Protein AF-F2KJK8-F1 (afdb_monomer_lite)

pLDDT: mean 84.84, std 14.65, range [39.72, 98.06]

Structure (mmCIF, N/CA/C/O backbone):
data_AF-F2KJK8-F1
#
_entry.id   AF-F2KJK8-F1
#
loop_
_atom_site.group_PDB
_atom_site.id
_atom_site.type_symbol
_atom_site.label_atom_id
_atom_site.label_alt_id
_atom_site.label_comp_id
_atom_site.label_asym_id
_atom_site.label_entity_id
_atom_site.label_seq_id
_atom_site.pdbx_PDB_ins_code
_atom_site.Cartn_x
_atom_site.Cartn_y
_atom_site.Cartn_z
_atom_site.occupancy
_atom_site.B_iso_or_equiv
_atom_site.auth_seq_id
_atom_site.auth_comp_id
_atom_site.auth_asym_id
_atom_site.auth_atom_id
_atom_site.pdbx_PDB_model_num
ATOM 1 N N . MET A 1 1 ? 43.638 -4.066 -67.181 1.00 39.72 1 MET A N 1
ATOM 2 C CA . MET A 1 1 ? 43.037 -4.592 -65.939 1.00 39.72 1 MET A CA 1
ATOM 3 C C . MET A 1 1 ? 42.535 -3.409 -65.121 1.00 39.72 1 MET A C 1
ATOM 5 O O . MET A 1 1 ? 43.366 -2.766 -64.492 1.00 39.72 1 MET A O 1
ATOM 9 N N . PRO A 1 2 ? 41.249 -3.027 -65.193 1.00 40.47 2 PRO A N 1
ATOM 10 C CA . PRO A 1 2 ? 40.700 -2.017 -64.299 1.00 40.47 2 PRO A CA 1
ATOM 11 C C . PRO A 1 2 ? 40.255 -2.679 -62.989 1.00 40.47 2 PRO A C 1
ATOM 13 O O . PRO A 1 2 ? 39.544 -3.680 -62.996 1.00 40.47 2 PRO A O 1
ATOM 16 N N . THR A 1 3 ? 40.733 -2.137 -61.876 1.00 46.66 3 THR A N 1
ATOM 17 C CA . THR A 1 3 ? 40.443 -2.556 -60.503 1.00 46.66 3 THR A CA 1
ATOM 18 C C . THR A 1 3 ? 38.991 -2.244 -60.142 1.00 46.66 3 THR A C 1
ATOM 20 O O . THR A 1 3 ? 38.526 -1.121 -60.332 1.00 46.66 3 THR A O 1
ATOM 23 N N . GLU A 1 4 ? 38.280 -3.243 -59.616 1.00 43.91 4 GLU A N 1
ATOM 24 C CA . GLU A 1 4 ? 36.909 -3.108 -59.126 1.00 43.91 4 GLU A CA 1
ATOM 25 C C . GLU A 1 4 ? 36.826 -2.047 -58.027 1.00 43.91 4 GLU A C 1
ATOM 27 O O . GLU A 1 4 ? 37.459 -2.129 -56.971 1.00 43.91 4 GLU A O 1
ATOM 32 N N . ASN A 1 5 ? 36.014 -1.033 -58.300 1.00 47.84 5 ASN A N 1
ATOM 33 C CA . ASN A 1 5 ? 35.670 0.021 -57.371 1.00 47.84 5 ASN A CA 1
ATOM 34 C C . ASN A 1 5 ? 34.699 -0.577 -56.338 1.00 47.84 5 ASN A C 1
ATOM 36 O O . ASN A 1 5 ? 33.518 -0.770 -56.632 1.00 47.84 5 ASN A O 1
ATOM 40 N N . LYS A 1 6 ? 35.192 -0.931 -55.144 1.00 48.78 6 LYS A N 1
ATOM 41 C CA . LYS A 1 6 ? 34.338 -1.347 -54.022 1.00 48.78 6 LYS A CA 1
ATOM 42 C C . LYS A 1 6 ? 33.461 -0.162 -53.631 1.00 48.78 6 LYS A C 1
ATOM 44 O O . LYS A 1 6 ? 33.913 0.748 -52.941 1.00 48.78 6 LYS A O 1
ATOM 49 N N . VAL A 1 7 ? 32.210 -0.180 -54.085 1.00 49.44 7 VAL A N 1
ATOM 50 C CA . VAL A 1 7 ? 31.151 0.704 -53.597 1.00 49.44 7 VAL A CA 1
ATOM 51 C C . VAL A 1 7 ? 31.091 0.516 -52.084 1.00 49.44 7 VAL A C 1
ATOM 53 O O . VAL A 1 7 ? 30.676 -0.535 -51.600 1.00 49.44 7 VAL A O 1
ATOM 56 N N . ALA A 1 8 ? 31.577 1.506 -51.334 1.00 51.00 8 ALA A N 1
ATOM 57 C CA . ALA A 1 8 ? 31.420 1.546 -49.892 1.00 51.00 8 ALA A CA 1
ATOM 58 C C . ALA A 1 8 ? 29.914 1.537 -49.608 1.00 51.00 8 ALA A C 1
ATOM 60 O O . ALA A 1 8 ? 29.222 2.516 -49.888 1.00 51.00 8 ALA A O 1
ATOM 61 N N . MET A 1 9 ? 29.398 0.400 -49.136 1.00 46.09 9 MET A N 1
ATOM 62 C CA . MET A 1 9 ? 28.013 0.267 -48.701 1.00 46.09 9 MET A CA 1
ATOM 63 C C . MET A 1 9 ? 27.764 1.322 -47.622 1.00 46.09 9 MET A C 1
ATOM 65 O O . MET A 1 9 ? 28.274 1.221 -46.508 1.00 46.09 9 MET A O 1
ATOM 69 N N . SER A 1 10 ? 27.035 2.376 -47.985 1.00 60.81 10 SER A N 1
ATOM 70 C CA . SER A 1 10 ? 26.599 3.409 -47.053 1.00 60.81 10 SER A CA 1
ATOM 71 C C . SER A 1 10 ? 25.671 2.739 -46.044 1.00 60.81 10 SER A C 1
ATOM 73 O O . SER A 1 10 ? 24.612 2.237 -46.419 1.00 60.81 10 SER A O 1
ATOM 75 N N . GLN A 1 11 ? 26.110 2.654 -44.787 1.00 62.31 11 GLN A N 1
ATOM 76 C CA . GLN A 1 11 ? 25.305 2.069 -43.719 1.00 62.31 11 GLN A CA 1
ATOM 77 C C . GLN A 1 11 ? 23.967 2.820 -43.608 1.00 62.31 11 GLN A C 1
ATOM 79 O O . GLN A 1 11 ? 23.960 4.056 -43.681 1.00 62.31 11 GLN A O 1
ATOM 84 N N . PRO A 1 12 ? 22.835 2.109 -43.449 1.00 70.56 12 PRO A N 1
ATOM 85 C CA . PRO A 1 12 ? 21.538 2.748 -43.283 1.00 70.56 12 PRO A CA 1
ATOM 86 C C . PRO A 1 12 ? 21.553 3.639 -42.036 1.00 70.56 12 PRO A C 1
ATOM 88 O O . PRO A 1 12 ? 22.015 3.241 -40.968 1.00 70.56 12 PRO A O 1
ATOM 91 N N . ALA A 1 13 ? 21.069 4.873 -42.179 1.00 75.31 13 ALA A N 1
ATOM 92 C CA . ALA A 1 13 ? 21.081 5.873 -41.118 1.00 75.31 13 ALA A CA 1
ATOM 93 C C . ALA A 1 13 ? 19.664 6.383 -40.840 1.00 75.31 13 ALA A C 1
ATOM 95 O O . ALA A 1 13 ? 18.938 6.779 -41.756 1.00 75.31 13 ALA A O 1
ATOM 96 N N . VAL A 1 14 ? 19.288 6.418 -39.565 1.00 77.50 14 VAL A N 1
ATOM 97 C CA . VAL A 1 14 ? 18.001 6.936 -39.098 1.00 77.50 14 VAL A CA 1
ATOM 98 C C . VAL A 1 14 ? 18.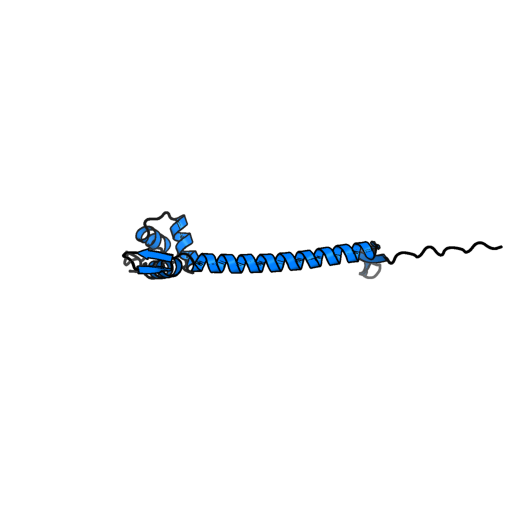150 8.431 -38.825 1.00 77.50 14 VAL A C 1
ATOM 100 O O . VAL A 1 14 ? 19.009 8.862 -38.052 1.00 77.50 14 VAL A O 1
ATOM 103 N N . LYS A 1 15 ? 17.305 9.245 -39.468 1.00 76.31 15 LYS A N 1
ATOM 104 C CA . LYS A 1 15 ? 17.231 10.694 -39.237 1.00 76.31 15 LYS A CA 1
ATOM 105 C C . LYS A 1 15 ? 16.030 11.003 -38.365 1.00 76.31 15 LYS A C 1
ATOM 107 O O . LYS A 1 15 ? 14.899 10.725 -38.755 1.00 76.31 15 LYS A O 1
ATOM 112 N N . ARG A 1 16 ? 16.259 11.655 -37.231 1.00 74.44 16 ARG A N 1
ATOM 113 C CA . ARG A 1 16 ? 15.176 12.197 -36.408 1.00 74.44 16 ARG A CA 1
ATOM 114 C C . ARG A 1 16 ? 15.320 13.710 -36.308 1.00 74.44 16 ARG A C 1
ATOM 116 O O . ARG A 1 16 ? 16.417 14.252 -36.182 1.00 74.44 16 ARG A O 1
ATOM 123 N N . TRP A 1 17 ? 14.196 14.397 -36.470 1.00 77.75 17 TRP A N 1
ATOM 124 C CA . TRP A 1 17 ? 14.139 15.850 -36.585 1.00 77.75 17 TRP A CA 1
ATOM 125 C C . TRP A 1 17 ? 13.846 16.470 -35.225 1.00 77.75 17 TRP A C 1
ATOM 127 O O . TRP A 1 17 ? 12.885 16.092 -34.559 1.00 77.75 17 TRP A O 1
ATOM 137 N N . GLN A 1 18 ? 14.668 17.432 -34.817 1.00 77.44 18 GLN A N 1
ATOM 138 C CA . GLN A 1 18 ? 14.455 18.212 -33.605 1.00 77.44 18 GLN A CA 1
ATOM 139 C C . GLN A 1 18 ? 14.023 19.629 -33.981 1.00 77.44 18 GLN A C 1
ATOM 141 O O . GLN A 1 18 ? 14.728 20.308 -34.731 1.00 77.44 18 GLN A O 1
ATOM 146 N N . LEU A 1 19 ? 12.885 20.086 -33.450 1.00 80.19 19 LEU A N 1
ATOM 147 C CA . LEU A 1 19 ? 12.464 21.482 -33.564 1.00 80.19 19 LEU A CA 1
ATOM 148 C C . LEU A 1 19 ? 13.421 22.353 -32.741 1.00 80.19 19 LEU A C 1
ATOM 150 O O . LEU A 1 19 ? 13.533 22.184 -31.530 1.00 80.19 19 LEU A O 1
ATOM 154 N N . LYS A 1 20 ? 14.128 23.264 -33.406 1.00 77.00 20 LYS A N 1
ATOM 155 C CA . LYS A 1 20 ? 15.124 24.146 -32.783 1.00 77.00 20 LYS A CA 1
ATOM 156 C C . LYS A 1 20 ? 14.571 25.542 -32.485 1.00 77.00 20 LYS A C 1
ATOM 158 O O . LYS A 1 20 ? 15.147 26.266 -31.683 1.00 77.00 20 LYS A O 1
ATOM 163 N N . GLY A 1 21 ? 13.469 25.920 -33.124 1.00 76.00 21 GLY A N 1
ATOM 164 C CA . GLY A 1 21 ? 12.815 27.207 -32.921 1.00 76.00 21 GLY A CA 1
ATOM 165 C C . GLY A 1 21 ? 11.923 27.589 -34.094 1.00 76.00 21 GLY A C 1
ATOM 166 O O . GLY A 1 21 ? 11.828 26.859 -35.083 1.00 76.00 21 GLY A O 1
ATOM 167 N N . LEU A 1 22 ? 11.282 28.745 -33.969 1.00 76.81 22 LEU A N 1
ATOM 168 C CA . LEU A 1 22 ? 10.453 29.357 -34.999 1.00 76.81 22 LEU A CA 1
ATOM 169 C C . LEU A 1 22 ? 11.133 30.650 -35.449 1.00 76.81 22 LEU A C 1
ATOM 171 O O . LEU A 1 22 ? 11.489 31.477 -34.612 1.00 76.81 22 LEU A O 1
ATOM 175 N N . ILE A 1 23 ? 11.337 30.813 -36.754 1.00 73.88 23 ILE A N 1
ATOM 176 C CA . ILE A 1 23 ? 11.793 32.082 -37.324 1.00 73.88 23 ILE A CA 1
ATOM 177 C C . ILE A 1 23 ? 10.543 32.861 -37.747 1.00 73.88 23 ILE A C 1
ATOM 179 O O . ILE A 1 23 ? 9.777 32.336 -38.564 1.00 73.88 23 ILE A O 1
ATOM 183 N N . PRO A 1 24 ? 10.316 34.078 -37.220 1.00 63.41 24 PRO A N 1
ATOM 184 C CA . PRO A 1 24 ? 9.207 34.913 -37.660 1.00 63.41 24 PRO A CA 1
ATOM 185 C C . PRO A 1 24 ? 9.425 35.344 -39.115 1.00 63.41 24 PRO A C 1
ATOM 187 O O . PRO A 1 24 ? 10.485 35.863 -39.468 1.00 63.41 24 PRO A O 1
ATOM 190 N N . GLY A 1 25 ? 8.436 35.091 -39.967 1.00 67.25 25 GLY A N 1
ATOM 191 C CA . GLY A 1 25 ? 8.411 35.538 -41.354 1.00 67.25 25 GLY A CA 1
ATOM 192 C C . GLY A 1 25 ? 7.852 36.952 -41.500 1.00 67.25 25 GLY A C 1
ATOM 193 O O . GLY A 1 25 ? 7.094 37.444 -40.663 1.00 67.25 25 GLY A O 1
ATOM 194 N N . VAL A 1 26 ? 8.216 37.604 -42.603 1.00 56.25 26 VAL A N 1
ATOM 195 C CA . VAL A 1 26 ? 7.476 38.754 -43.135 1.00 56.25 26 VAL A CA 1
ATOM 196 C C . VAL A 1 26 ? 6.085 38.245 -43.536 1.00 56.25 26 VAL A C 1
ATOM 198 O O . VAL A 1 26 ? 6.018 37.262 -44.256 1.00 56.25 26 VAL A O 1
ATOM 201 N N . GLU A 1 27 ? 5.010 38.859 -43.029 1.00 60.47 27 GLU A N 1
ATOM 202 C CA . GLU A 1 27 ? 3.589 38.423 -43.123 1.00 60.47 27 GLU A CA 1
ATOM 203 C C . GLU A 1 27 ? 3.052 37.506 -42.001 1.00 60.47 27 GLU A C 1
ATOM 205 O O . GLU A 1 27 ? 1.938 37.002 -42.091 1.00 60.47 27 GLU A O 1
ATOM 210 N N . GLY A 1 28 ? 3.770 37.335 -40.884 1.00 59.62 28 GLY A N 1
ATOM 211 C CA . GLY A 1 28 ? 3.210 36.679 -39.686 1.00 59.62 28 GLY A CA 1
ATOM 212 C C . GLY A 1 28 ? 3.214 35.145 -39.714 1.00 59.62 28 GLY A C 1
ATOM 213 O O . GLY A 1 28 ? 2.853 34.511 -38.721 1.00 59.62 28 GLY A O 1
ATOM 214 N N . GLU A 1 29 ? 3.695 34.528 -40.794 1.00 50.94 29 GLU A N 1
ATOM 215 C CA . GLU A 1 29 ? 3.970 33.092 -40.837 1.00 50.94 29 GLU A CA 1
ATOM 216 C C . GLU A 1 29 ? 5.275 32.764 -40.100 1.00 50.94 29 GLU A C 1
ATOM 218 O O . GLU A 1 29 ? 6.347 33.272 -40.428 1.00 50.94 29 GLU A O 1
ATOM 223 N N . SER A 1 30 ? 5.213 31.886 -39.098 1.00 64.50 30 SER A N 1
ATOM 224 C CA . SER A 1 30 ? 6.404 31.409 -38.387 1.00 64.50 30 SER A CA 1
ATOM 225 C C . SER A 1 30 ? 6.913 30.115 -39.019 1.00 64.50 30 SER A C 1
ATOM 227 O O . SER A 1 30 ? 6.203 29.110 -39.039 1.00 64.50 30 SER A O 1
ATOM 229 N N . LYS A 1 31 ? 8.159 30.104 -39.508 1.00 74.00 31 LYS A N 1
ATOM 230 C CA . LYS A 1 31 ? 8.777 28.902 -40.092 1.00 74.00 31 LYS A CA 1
ATOM 231 C C . LYS A 1 31 ? 9.487 28.093 -39.015 1.00 74.00 31 LYS A C 1
ATOM 233 O O . LYS A 1 31 ? 10.379 28.597 -38.332 1.00 74.00 31 LYS A O 1
ATOM 238 N N . ALA A 1 32 ? 9.111 26.826 -38.881 1.00 75.06 32 ALA A N 1
ATOM 239 C CA . ALA A 1 32 ? 9.766 25.892 -37.976 1.00 75.06 32 ALA A CA 1
ATOM 240 C C . ALA A 1 32 ? 11.156 25.504 -38.504 1.00 75.06 32 ALA A C 1
ATOM 242 O O . ALA A 1 32 ? 11.304 25.038 -39.634 1.00 75.06 32 ALA A O 1
ATOM 243 N N . VAL A 1 33 ? 12.181 25.686 -37.672 1.00 78.56 33 VAL A N 1
ATOM 244 C CA . VAL A 1 33 ? 13.555 25.271 -37.968 1.00 78.56 33 VAL A CA 1
ATOM 245 C C . VAL A 1 33 ? 13.781 23.895 -37.373 1.00 78.56 33 VAL A C 1
ATOM 247 O O . VAL A 1 33 ? 13.786 23.736 -36.151 1.00 78.56 33 VAL A O 1
ATOM 250 N N . PHE A 1 34 ? 14.025 22.909 -38.230 1.00 78.25 34 PHE A N 1
ATOM 251 C CA . PHE A 1 34 ? 14.348 21.553 -37.807 1.00 78.25 34 PHE A CA 1
ATOM 252 C C . PHE A 1 34 ? 15.827 21.248 -38.026 1.00 78.25 34 PHE A C 1
ATOM 254 O O . PHE A 1 34 ? 16.387 21.536 -39.084 1.00 78.25 34 PHE A O 1
ATOM 261 N N . ARG A 1 35 ? 16.465 20.632 -37.029 1.00 76.44 35 ARG A N 1
ATOM 262 C CA . ARG A 1 35 ? 17.823 20.092 -37.142 1.00 76.44 35 ARG A CA 1
ATOM 263 C C . ARG A 1 35 ? 17.757 18.562 -37.117 1.00 76.44 35 ARG A C 1
ATOM 265 O O . ARG A 1 35 ? 17.181 18.022 -36.171 1.00 76.44 35 ARG A O 1
ATOM 272 N N . PRO A 1 36 ? 18.325 17.857 -38.110 1.00 76.19 36 PRO A N 1
ATOM 273 C CA . PRO A 1 36 ? 18.392 16.407 -38.063 1.00 76.19 36 PRO A CA 1
ATOM 274 C C . PRO A 1 36 ? 19.507 15.972 -37.111 1.00 76.19 36 PRO A C 1
ATOM 276 O O . PRO A 1 36 ? 20.614 16.515 -37.145 1.00 76.19 36 PRO A O 1
ATOM 279 N N . PHE A 1 37 ? 19.223 14.965 -36.296 1.00 79.25 37 PHE A N 1
ATOM 280 C CA . PHE A 1 37 ? 20.248 14.122 -35.704 1.00 79.25 37 PHE A CA 1
ATOM 281 C C . PHE A 1 37 ? 20.268 12.784 -36.438 1.00 79.25 37 PHE A C 1
ATOM 283 O O . PHE A 1 37 ? 19.219 12.265 -36.831 1.00 79.25 37 PHE A O 1
ATOM 290 N N . VAL A 1 38 ? 21.473 12.275 -36.676 1.00 79.81 38 VAL A N 1
ATOM 291 C CA . VAL A 1 38 ? 21.708 11.061 -37.455 1.00 79.81 38 VAL A CA 1
ATOM 292 C C . VAL A 1 38 ? 22.267 10.009 -36.515 1.00 79.81 38 VAL A C 1
ATOM 294 O O . VAL A 1 38 ? 23.267 10.261 -35.847 1.00 79.81 38 VAL A O 1
ATOM 297 N N . VAL A 1 39 ? 21.607 8.858 -36.460 1.00 81.69 39 VAL A N 1
ATOM 298 C CA . VAL A 1 39 ? 22.061 7.672 -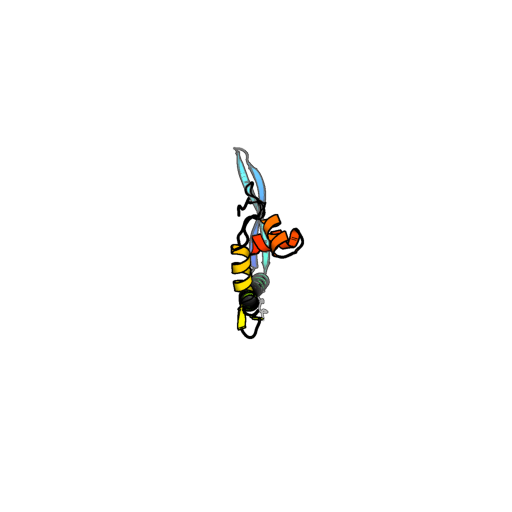35.725 1.00 81.69 39 VAL A CA 1
ATOM 299 C C . VAL A 1 39 ? 22.186 6.537 -36.732 1.00 81.69 39 VAL A C 1
ATOM 301 O O . VAL A 1 39 ? 21.392 6.465 -37.675 1.00 81.69 39 VAL A O 1
ATOM 304 N N . LEU A 1 40 ? 23.187 5.674 -36.573 1.00 84.06 40 LEU A N 1
ATOM 305 C CA . LEU A 1 40 ? 23.277 4.459 -37.379 1.00 84.06 40 LEU A CA 1
ATOM 306 C C . LEU A 1 40 ? 22.054 3.583 -37.091 1.00 84.06 40 LEU A C 1
ATOM 308 O O . LEU A 1 40 ? 21.618 3.495 -35.943 1.00 84.06 40 LEU A O 1
ATOM 312 N N . ALA A 1 41 ? 21.476 2.971 -38.124 1.00 83.38 41 ALA A N 1
ATOM 313 C CA . ALA A 1 41 ? 20.299 2.124 -37.943 1.00 83.38 41 ALA A CA 1
ATOM 314 C C . ALA A 1 41 ? 20.582 0.983 -36.957 1.00 83.38 41 ALA A C 1
ATOM 316 O O . ALA A 1 41 ? 19.796 0.781 -36.040 1.00 83.38 41 ALA A O 1
ATOM 317 N N . ASP A 1 42 ? 21.759 0.361 -37.050 1.00 84.81 42 ASP A N 1
ATOM 318 C CA . ASP A 1 42 ? 22.173 -0.723 -36.154 1.00 84.81 42 ASP A CA 1
ATOM 319 C C . ASP A 1 42 ? 22.201 -0.295 -34.675 1.00 84.81 42 ASP A C 1
ATOM 321 O O . ASP A 1 42 ? 21.771 -1.044 -33.799 1.00 84.81 42 ASP A O 1
ATOM 325 N N . ASP A 1 43 ? 22.662 0.926 -34.378 1.00 86.88 43 ASP A N 1
ATOM 326 C CA . ASP A 1 43 ? 22.662 1.461 -33.009 1.00 86.88 43 ASP A CA 1
ATOM 327 C C . ASP A 1 43 ? 21.235 1.709 -32.510 1.00 86.88 43 ASP A C 1
ATOM 329 O O . ASP A 1 43 ? 20.917 1.450 -31.347 1.00 86.88 43 ASP A O 1
ATOM 333 N N . PHE A 1 44 ? 20.364 2.209 -33.388 1.00 86.25 44 PHE A N 1
ATOM 334 C CA . PHE A 1 44 ? 18.964 2.445 -33.061 1.00 86.25 44 PHE A CA 1
ATOM 335 C C . PHE A 1 44 ? 18.215 1.133 -32.803 1.00 86.25 44 PHE A C 1
ATOM 337 O O . PHE A 1 44 ? 17.485 1.031 -31.815 1.00 86.25 44 PHE A O 1
ATOM 344 N N . ASP A 1 45 ? 18.427 0.126 -33.646 1.00 89.44 45 ASP A N 1
ATOM 345 C CA . ASP A 1 45 ? 17.828 -1.198 -33.506 1.00 89.44 45 ASP A CA 1
ATOM 346 C C . ASP A 1 45 ? 18.335 -1.891 -32.241 1.00 89.44 45 ASP A C 1
ATOM 348 O O . ASP A 1 45 ? 17.533 -2.434 -31.480 1.00 89.44 45 ASP A O 1
ATOM 352 N N . ARG A 1 46 ? 19.639 -1.790 -31.940 1.00 92.00 46 ARG A N 1
ATOM 353 C CA . ARG A 1 46 ? 20.211 -2.324 -30.698 1.00 92.00 46 ARG A CA 1
ATOM 354 C C . ARG A 1 46 ? 19.575 -1.689 -29.466 1.00 92.00 46 ARG A C 1
ATOM 356 O O . ARG A 1 46 ? 19.117 -2.406 -28.583 1.00 92.00 46 ARG A O 1
ATOM 363 N N . ILE A 1 47 ? 19.509 -0.358 -29.414 1.00 90.75 47 ILE A N 1
ATOM 364 C CA . ILE A 1 47 ? 18.898 0.365 -28.288 1.00 90.75 47 ILE A CA 1
ATOM 365 C C . ILE A 1 47 ? 17.410 0.026 -28.167 1.00 90.75 47 ILE A C 1
ATOM 367 O O . ILE A 1 47 ? 16.890 -0.089 -27.058 1.00 90.75 47 ILE A O 1
ATOM 371 N N . THR A 1 48 ? 16.715 -0.145 -29.290 1.00 91.62 48 THR A N 1
ATOM 372 C CA . THR A 1 48 ? 15.300 -0.528 -29.298 1.00 91.62 48 THR A CA 1
ATOM 373 C C . THR A 1 48 ? 15.115 -1.932 -28.728 1.00 91.62 48 THR A C 1
ATOM 375 O O . THR A 1 48 ? 14.306 -2.111 -27.821 1.00 91.62 48 THR A O 1
ATOM 378 N N . ALA A 1 49 ? 15.922 -2.896 -29.175 1.00 94.69 49 ALA A N 1
ATOM 379 C CA . ALA A 1 49 ? 15.907 -4.260 -28.659 1.00 94.69 49 ALA A CA 1
ATOM 380 C C . ALA A 1 49 ? 16.256 -4.316 -27.161 1.00 94.69 49 ALA A C 1
ATOM 382 O O . ALA A 1 49 ? 15.582 -5.000 -26.394 1.00 94.69 49 ALA A O 1
ATOM 383 N N . GLU A 1 50 ? 17.268 -3.560 -26.722 1.00 97.06 50 GLU A N 1
ATOM 384 C CA . GLU A 1 50 ? 17.637 -3.444 -25.306 1.00 97.06 50 GLU A CA 1
ATOM 385 C C . GLU A 1 50 ? 16.495 -2.847 -24.473 1.00 97.06 50 GLU A C 1
ATOM 387 O O . GLU A 1 50 ? 16.152 -3.384 -23.418 1.00 97.06 50 GLU A O 1
ATOM 392 N N . ARG A 1 51 ? 15.868 -1.764 -24.949 1.00 97.06 51 ARG A N 1
ATOM 393 C CA . ARG A 1 51 ? 14.716 -1.140 -24.285 1.00 97.06 51 ARG A CA 1
ATOM 394 C C . ARG A 1 51 ? 13.563 -2.128 -24.144 1.00 97.06 51 ARG A C 1
ATOM 396 O O . ARG A 1 51 ? 12.957 -2.192 -23.078 1.00 97.06 51 ARG A O 1
ATOM 403 N N . ASP A 1 52 ? 13.250 -2.869 -25.198 1.00 97.38 52 ASP A N 1
ATOM 404 C CA . ASP A 1 52 ? 12.113 -3.790 -25.206 1.00 97.38 52 ASP A CA 1
ATOM 405 C C . ASP A 1 52 ? 12.352 -4.968 -24.258 1.00 97.38 52 ASP A C 1
ATOM 407 O O . ASP A 1 52 ? 11.491 -5.269 -23.430 1.00 97.38 52 ASP A O 1
ATOM 411 N N . ALA A 1 53 ? 13.563 -5.532 -24.262 1.00 97.06 53 ALA A N 1
ATOM 412 C CA . ALA A 1 53 ? 13.964 -6.550 -23.295 1.00 97.06 53 ALA A CA 1
ATOM 413 C C . ALA A 1 53 ? 13.914 -6.033 -21.844 1.00 97.06 53 ALA A C 1
ATOM 415 O O . ALA A 1 53 ? 13.532 -6.762 -20.927 1.00 97.06 53 ALA A O 1
ATOM 416 N N . LEU A 1 54 ? 14.292 -4.773 -21.604 1.00 96.75 54 LEU A N 1
ATOM 417 C CA . LEU A 1 54 ? 14.202 -4.165 -20.274 1.00 96.75 54 LEU A CA 1
ATOM 418 C C . LEU A 1 54 ? 12.755 -3.924 -19.839 1.00 96.75 54 LEU A C 1
ATOM 420 O O . LEU A 1 54 ? 12.433 -4.200 -18.685 1.00 96.75 54 LEU A O 1
ATOM 424 N N . HIS A 1 55 ? 11.883 -3.456 -20.734 1.00 95.94 55 HIS A N 1
ATOM 425 C CA . HIS A 1 55 ? 10.459 -3.302 -20.433 1.00 95.94 55 HIS A CA 1
ATOM 426 C C . HIS A 1 55 ? 9.804 -4.638 -20.088 1.00 95.94 55 HIS A C 1
ATOM 428 O O . HI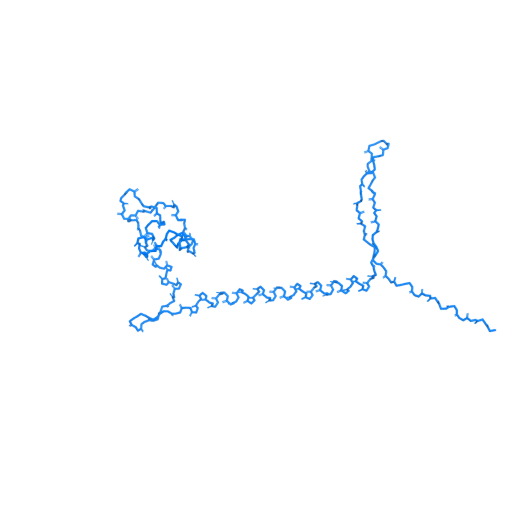S A 1 55 ? 9.055 -4.715 -19.117 1.00 95.94 55 HIS A O 1
ATOM 434 N N . GLU A 1 56 ? 10.114 -5.699 -20.831 1.00 97.12 56 GLU A N 1
ATOM 435 C CA . GLU A 1 56 ? 9.598 -7.035 -20.536 1.00 97.12 56 GLU A CA 1
ATOM 436 C C . GLU A 1 56 ? 10.046 -7.514 -19.148 1.00 97.12 56 GLU A C 1
ATOM 438 O O . GLU A 1 56 ? 9.237 -8.000 -18.355 1.00 97.12 56 GLU A O 1
ATOM 443 N N . ARG A 1 57 ? 11.321 -7.299 -18.802 1.00 96.50 57 ARG A N 1
ATOM 444 C CA . ARG A 1 57 ? 11.852 -7.633 -17.473 1.00 96.50 57 ARG A CA 1
ATOM 445 C C . ARG A 1 57 ? 11.218 -6.815 -16.356 1.00 96.50 57 ARG A C 1
ATOM 447 O O . ARG A 1 57 ? 11.018 -7.365 -15.277 1.00 96.50 57 ARG A O 1
ATOM 454 N N . LEU A 1 58 ? 10.941 -5.534 -16.594 1.00 96.12 58 LEU A N 1
ATOM 455 C CA . LEU A 1 58 ? 10.283 -4.666 -15.621 1.00 96.12 58 LEU A CA 1
ATOM 456 C C . LEU A 1 58 ? 8.862 -5.161 -15.343 1.00 96.12 58 LEU A C 1
ATOM 458 O O . LEU A 1 58 ? 8.539 -5.434 -14.195 1.00 96.12 58 LEU A O 1
ATOM 462 N N . ASN A 1 59 ? 8.076 -5.408 -16.391 1.00 96.38 59 ASN A N 1
ATOM 463 C CA . ASN A 1 59 ? 6.716 -5.930 -16.251 1.00 96.38 59 ASN A CA 1
ATOM 464 C C . ASN A 1 59 ? 6.694 -7.289 -15.532 1.00 96.38 59 ASN A C 1
ATOM 466 O O . ASN A 1 59 ? 5.872 -7.521 -14.650 1.00 96.38 59 ASN A O 1
ATOM 470 N N . ALA A 1 60 ? 7.628 -8.185 -15.870 1.00 95.94 60 ALA A N 1
ATOM 471 C CA . ALA A 1 60 ? 7.758 -9.471 -15.191 1.00 95.94 60 ALA A CA 1
ATOM 472 C C . ALA A 1 60 ? 8.172 -9.323 -13.715 1.00 95.94 60 ALA A C 1
ATOM 474 O O . ALA A 1 60 ? 7.815 -10.163 -12.890 1.00 95.94 60 ALA A O 1
ATOM 475 N N . ALA A 1 61 ? 8.949 -8.293 -13.371 1.00 94.94 61 ALA A N 1
ATOM 476 C CA . ALA A 1 61 ? 9.311 -8.001 -11.989 1.00 94.94 61 ALA A CA 1
ATOM 477 C C . ALA A 1 61 ? 8.122 -7.432 -11.206 1.00 94.94 61 ALA A C 1
ATOM 479 O O . ALA A 1 61 ? 7.875 -7.904 -10.099 1.00 94.94 61 ALA A O 1
ATOM 480 N N . ASP A 1 62 ? 7.370 -6.499 -11.791 1.00 95.94 62 ASP A N 1
ATOM 481 C CA . ASP A 1 62 ? 6.162 -5.929 -11.185 1.00 95.94 62 ASP A CA 1
ATOM 482 C C . ASP A 1 62 ? 5.142 -7.031 -10.876 1.00 95.94 62 ASP A C 1
ATOM 484 O O . ASP A 1 62 ? 4.695 -7.154 -9.737 1.00 95.94 62 ASP A O 1
ATOM 488 N N . GLN A 1 63 ? 4.897 -7.937 -11.829 1.00 94.19 63 GLN A N 1
ATOM 489 C CA . GLN A 1 63 ? 4.024 -9.090 -11.602 1.00 94.19 63 GLN A CA 1
ATOM 490 C C . GLN A 1 63 ? 4.494 -9.958 -10.420 1.00 94.19 63 GLN A C 1
ATOM 492 O O . GLN A 1 63 ? 3.689 -10.348 -9.576 1.00 94.19 63 GLN A O 1
ATOM 497 N N . ARG A 1 64 ? 5.798 -10.247 -10.314 1.00 94.75 64 ARG A N 1
ATOM 498 C CA . ARG A 1 64 ? 6.335 -11.024 -9.180 1.00 94.75 64 ARG A CA 1
ATOM 499 C C . ARG A 1 64 ? 6.184 -10.290 -7.850 1.00 94.75 64 ARG A C 1
ATOM 501 O O . ARG A 1 64 ? 5.976 -10.941 -6.830 1.00 94.75 64 ARG A O 1
ATOM 508 N N . ILE A 1 65 ? 6.329 -8.964 -7.833 1.00 93.62 65 ILE A N 1
ATOM 509 C CA . ILE A 1 65 ? 6.143 -8.156 -6.620 1.00 93.62 65 ILE A CA 1
ATOM 510 C C . ILE A 1 65 ? 4.686 -8.225 -6.171 1.00 93.62 65 ILE A C 1
ATOM 512 O O . ILE A 1 65 ? 4.437 -8.432 -4.982 1.00 93.62 65 ILE A O 1
ATOM 516 N N . ASP A 1 66 ? 3.745 -8.116 -7.105 1.00 90.88 66 ASP A N 1
ATOM 517 C CA . ASP A 1 66 ? 2.317 -8.224 -6.817 1.00 90.88 66 ASP A CA 1
ATOM 518 C C . ASP A 1 66 ? 1.969 -9.614 -6.264 1.00 90.88 66 ASP A C 1
ATOM 520 O O . ASP A 1 66 ? 1.329 -9.721 -5.215 1.00 90.88 66 ASP A O 1
ATOM 524 N N . GLU A 1 67 ? 2.469 -10.681 -6.896 1.00 89.81 67 GLU A N 1
ATOM 525 C CA . GLU A 1 67 ? 2.286 -12.066 -6.443 1.00 89.81 67 GLU A CA 1
ATOM 526 C C . GLU A 1 67 ? 2.860 -12.299 -5.034 1.00 89.81 67 GLU A C 1
ATOM 528 O O . GLU A 1 67 ? 2.177 -12.849 -4.166 1.00 89.81 67 GLU A O 1
ATOM 533 N N . LEU A 1 68 ? 4.092 -11.845 -4.770 1.00 86.56 68 LEU A N 1
ATOM 534 C CA . LEU A 1 68 ? 4.730 -11.973 -3.454 1.00 86.56 68 LEU A CA 1
ATOM 535 C C . LEU A 1 68 ? 3.995 -11.168 -2.382 1.00 86.56 68 LEU A C 1
ATOM 537 O O . LEU A 1 68 ? 3.817 -11.643 -1.259 1.00 86.56 68 LEU A O 1
ATOM 541 N N . THR A 1 69 ? 3.552 -9.959 -2.719 1.00 83.12 69 THR A N 1
ATOM 542 C CA . THR A 1 69 ? 2.831 -9.090 -1.785 1.00 83.12 69 THR A CA 1
ATOM 543 C C . THR A 1 69 ? 1.474 -9.693 -1.428 1.00 83.12 69 THR A C 1
ATOM 545 O O . THR A 1 69 ? 1.122 -9.734 -0.247 1.00 83.12 69 THR A O 1
ATOM 548 N N . ALA A 1 70 ? 0.743 -10.230 -2.410 1.00 7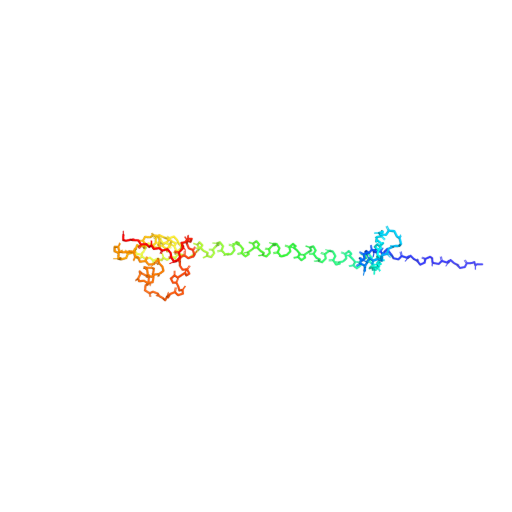6.94 70 ALA A N 1
ATOM 549 C CA . ALA A 1 70 ? -0.519 -10.928 -2.180 1.00 76.94 70 ALA A CA 1
ATOM 550 C C . ALA A 1 70 ? -0.332 -12.155 -1.270 1.00 76.94 70 ALA A C 1
ATOM 552 O O . ALA A 1 70 ? -0.991 -12.264 -0.233 1.00 76.94 70 ALA A O 1
ATOM 553 N N . GLN A 1 71 ? 0.644 -13.017 -1.574 1.00 75.88 71 GLN A N 1
ATOM 554 C CA . GLN A 1 71 ? 0.952 -14.191 -0.749 1.00 75.88 71 GLN A CA 1
ATOM 555 C C . GLN A 1 71 ? 1.374 -13.812 0.674 1.00 75.88 71 GLN A C 1
ATOM 557 O O . GLN A 1 71 ? 1.005 -14.485 1.634 1.00 75.88 71 GLN A O 1
ATOM 562 N N . GLN A 1 72 ? 2.137 -12.732 0.856 1.00 74.06 72 GLN A N 1
ATOM 563 C CA . GLN A 1 72 ? 2.594 -12.316 2.182 1.00 74.06 72 GLN A CA 1
ATOM 564 C C . GLN A 1 72 ? 1.455 -11.766 3.053 1.00 74.06 72 GLN A C 1
ATOM 566 O O . GLN A 1 72 ? 1.470 -11.954 4.272 1.00 74.06 72 GLN A O 1
ATOM 571 N N . VAL A 1 73 ? 0.464 -11.105 2.449 1.00 70.12 73 VAL A N 1
ATOM 572 C CA . VAL A 1 73 ? -0.736 -10.637 3.159 1.00 70.12 73 VAL A CA 1
ATOM 573 C C . VAL A 1 73 ? -1.624 -11.813 3.574 1.00 70.12 73 VAL A C 1
ATOM 575 O O . VAL A 1 73 ? -2.166 -11.795 4.679 1.00 70.12 73 VAL A O 1
ATOM 578 N N . GLU A 1 74 ? -1.736 -12.841 2.734 1.00 67.94 74 GLU A N 1
ATOM 579 C CA . GLU A 1 74 ? -2.572 -14.018 3.003 1.00 67.94 74 GLU A CA 1
ATOM 580 C C . GLU A 1 74 ? -1.913 -15.045 3.940 1.00 67.94 74 GLU A C 1
ATOM 582 O O . GLU A 1 74 ? -2.599 -15.680 4.739 1.00 67.94 74 GLU A O 1
ATOM 587 N N . SER A 1 75 ? -0.585 -15.192 3.895 1.00 65.81 75 SER A N 1
ATOM 588 C CA . SER A 1 75 ? 0.144 -16.288 4.561 1.00 65.81 75 SER A CA 1
ATOM 589 C C . SER A 1 75 ? 0.399 -16.109 6.057 1.00 65.81 75 SER A C 1
ATOM 591 O O . SER A 1 75 ? 0.835 -17.056 6.716 1.00 65.81 75 SER A O 1
ATOM 593 N N . ARG A 1 76 ? 0.144 -14.931 6.639 1.00 84.06 76 ARG A N 1
ATOM 594 C CA . ARG A 1 76 ? 0.337 -14.747 8.084 1.00 84.06 76 ARG A CA 1
ATOM 595 C C . ARG A 1 76 ? -0.823 -15.349 8.868 1.00 84.06 76 ARG A C 1
ATOM 597 O O . ARG A 1 76 ? -1.809 -14.679 9.168 1.00 84.06 76 ARG A O 1
ATOM 604 N N . VAL A 1 77 ? -0.676 -16.626 9.202 1.00 89.81 77 VAL A N 1
ATOM 605 C CA . VAL A 1 77 ? -1.562 -17.351 10.114 1.00 89.81 77 VAL A CA 1
ATOM 606 C C . VAL A 1 77 ? -1.088 -17.157 11.556 1.00 89.81 77 VAL A C 1
ATOM 608 O O . VAL A 1 77 ? 0.095 -17.299 11.861 1.00 89.81 77 VAL A O 1
ATOM 611 N N . ILE A 1 78 ? -2.019 -16.833 12.450 1.00 90.69 78 ILE A N 1
ATOM 612 C CA . ILE A 1 78 ? -1.813 -16.739 13.897 1.00 90.69 78 ILE A CA 1
ATOM 613 C C . ILE A 1 78 ? -2.604 -17.864 14.560 1.00 90.69 78 ILE A C 1
ATOM 615 O O . ILE A 1 78 ? -3.793 -18.029 14.289 1.00 90.69 78 ILE A O 1
ATOM 619 N N . THR A 1 79 ? -1.969 -18.609 15.465 1.00 93.31 79 THR A N 1
ATOM 620 C CA . THR A 1 79 ? -2.639 -19.642 16.263 1.00 93.31 79 THR A CA 1
ATOM 621 C C . THR A 1 79 ? -2.963 -19.115 17.659 1.00 93.31 79 THR A C 1
ATOM 623 O O . THR A 1 79 ? -2.060 -18.753 18.413 1.00 93.31 79 THR A O 1
ATOM 626 N N . LEU A 1 80 ? -4.245 -19.098 18.028 1.00 89.31 80 LEU A N 1
ATOM 627 C CA . LEU A 1 80 ? -4.725 -18.696 19.355 1.00 89.31 80 LEU A CA 1
ATOM 628 C C . LEU A 1 80 ? -5.586 -19.814 19.944 1.00 89.31 80 LEU A C 1
ATOM 630 O O . LEU A 1 80 ? -6.555 -20.240 19.322 1.00 89.31 80 LEU A O 1
ATOM 634 N N . SER A 1 81 ? -5.233 -20.306 21.136 1.00 92.88 81 SER A N 1
ATOM 635 C CA . SER A 1 81 ? -5.932 -21.418 21.810 1.00 92.88 81 SER A CA 1
ATOM 636 C C . SER A 1 81 ? -6.131 -22.671 20.935 1.00 92.88 81 SER A C 1
ATOM 638 O O . SER A 1 81 ? -7.129 -23.371 21.072 1.00 92.88 81 SER A O 1
ATOM 640 N N . GLY A 1 82 ? -5.191 -22.953 20.026 1.00 92.75 82 GLY A N 1
ATOM 641 C CA . GLY A 1 82 ? -5.270 -24.085 19.092 1.00 92.75 82 GLY A CA 1
ATOM 642 C C . GLY A 1 82 ? -6.100 -23.834 17.826 1.00 92.75 82 GLY A C 1
ATOM 643 O O . GLY A 1 82 ? -6.206 -24.732 16.999 1.00 92.75 82 GLY A O 1
ATOM 644 N N . CYS A 1 83 ? -6.653 -22.632 17.646 1.00 92.81 83 CYS A N 1
ATOM 645 C CA . CYS A 1 83 ? -7.380 -22.227 16.443 1.00 92.81 83 CYS A CA 1
ATOM 646 C C . CYS A 1 83 ? -6.497 -21.362 15.533 1.00 92.81 83 CYS A C 1
ATOM 648 O O . CYS A 1 83 ? -5.793 -20.479 16.023 1.00 92.81 83 CYS A O 1
ATOM 650 N N . GLU A 1 84 ? -6.564 -21.581 14.218 1.00 93.00 84 GLU A N 1
ATOM 651 C CA . GLU A 1 84 ? -5.836 -20.804 13.208 1.00 93.00 84 GLU A CA 1
ATOM 652 C C . GLU A 1 84 ? -6.672 -19.630 12.684 1.00 93.00 84 GLU A C 1
ATOM 654 O O . GLU A 1 84 ? -7.841 -19.783 12.328 1.00 93.00 84 GLU A O 1
ATOM 659 N N . PHE A 1 85 ? -6.058 -18.451 12.612 1.00 90.25 85 PHE A N 1
ATOM 660 C CA . PHE A 1 85 ? -6.662 -17.227 12.094 1.00 90.25 85 PHE A CA 1
ATOM 661 C C . PHE A 1 85 ? -5.743 -16.582 11.063 1.00 90.25 85 PHE A C 1
ATOM 663 O O . PHE A 1 85 ? -4.537 -16.503 11.280 1.00 90.25 85 PHE A O 1
ATOM 670 N N . SER A 1 86 ? -6.301 -16.023 9.988 1.00 90.88 86 SER A N 1
ATOM 671 C CA . SER A 1 86 ? -5.556 -15.056 9.174 1.00 90.88 86 SER A CA 1
ATOM 672 C C . SER A 1 86 ? -5.357 -13.774 9.985 1.00 90.88 86 SER A C 1
ATOM 674 O O . SER A 1 86 ? -6.335 -13.171 10.437 1.00 90.88 86 SER A O 1
ATOM 676 N N . GLU A 1 87 ? -4.104 -13.338 10.151 1.00 90.81 87 GLU A N 1
ATOM 677 C CA . GLU A 1 87 ? -3.755 -12.069 10.804 1.00 90.81 87 GLU A CA 1
ATOM 678 C C . GLU A 1 87 ? -4.561 -10.921 10.193 1.00 90.81 87 GLU A C 1
ATOM 680 O O . GLU A 1 87 ? -5.129 -10.094 10.906 1.00 90.81 87 GLU A O 1
ATOM 685 N N . HIS A 1 88 ? -4.639 -10.884 8.863 1.00 90.56 88 HIS A N 1
ATOM 686 C CA . HIS A 1 88 ? -5.285 -9.799 8.146 1.00 90.56 88 HIS A CA 1
ATOM 687 C C . HIS A 1 88 ? -6.803 -9.767 8.383 1.00 90.56 88 HIS A C 1
ATOM 689 O O . HIS A 1 88 ? -7.342 -8.699 8.674 1.00 90.56 88 HIS A O 1
ATOM 695 N N . GLU A 1 89 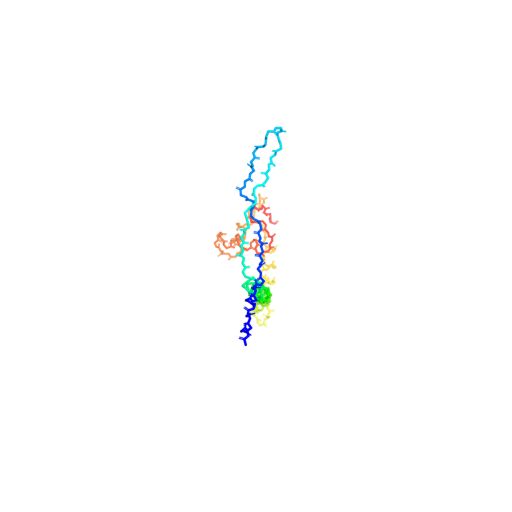? -7.485 -10.917 8.333 1.00 90.25 89 GLU A N 1
ATOM 696 C CA . GLU A 1 89 ? -8.928 -11.018 8.611 1.00 90.25 89 GLU A CA 1
ATOM 697 C C . GLU A 1 89 ? -9.268 -10.685 10.067 1.00 90.25 89 GLU A C 1
ATOM 699 O O . GLU A 1 89 ? -10.230 -9.953 10.342 1.00 90.25 89 GLU A O 1
ATOM 704 N N . LEU A 1 90 ? -8.457 -11.188 11.002 1.00 92.00 90 LEU A N 1
ATOM 705 C CA . LEU A 1 90 ? -8.625 -10.937 12.428 1.00 92.00 90 LEU A CA 1
ATOM 706 C C . LEU A 1 90 ? -8.459 -9.445 12.734 1.00 92.00 90 LEU A C 1
ATOM 708 O O . LEU A 1 90 ? -9.330 -8.848 13.370 1.00 92.00 90 LEU A O 1
ATOM 712 N N . LEU A 1 91 ? -7.391 -8.823 12.223 1.00 93.12 91 LEU A N 1
ATOM 713 C CA . LEU A 1 91 ? -7.155 -7.389 12.381 1.00 93.12 91 LEU A CA 1
ATOM 714 C C . LEU A 1 91 ? -8.237 -6.557 11.694 1.00 93.12 91 LEU A C 1
ATOM 716 O O . LEU A 1 91 ? -8.732 -5.616 12.310 1.00 93.12 91 LEU A O 1
ATOM 720 N N . ARG A 1 92 ? -8.661 -6.903 10.470 1.00 92.88 92 ARG A N 1
ATOM 721 C CA . ARG A 1 92 ? -9.743 -6.178 9.781 1.00 92.88 92 ARG A CA 1
ATOM 722 C C . ARG A 1 92 ? -11.023 -6.196 10.605 1.00 92.88 92 ARG A C 1
ATOM 724 O O . ARG A 1 92 ? -11.683 -5.168 10.745 1.00 92.88 92 ARG A O 1
ATOM 731 N N . THR A 1 93 ? -11.365 -7.359 11.153 1.00 94.00 93 THR A N 1
ATOM 732 C CA . THR A 1 93 ? -12.556 -7.523 11.987 1.00 94.00 93 THR A CA 1
ATOM 733 C C . THR A 1 93 ? -12.429 -6.714 13.269 1.00 94.00 93 THR A C 1
ATOM 735 O O . THR A 1 93 ? -13.331 -5.939 13.572 1.00 94.00 93 THR A O 1
ATOM 738 N N . ALA A 1 94 ? -11.303 -6.817 13.978 1.00 94.75 94 ALA A N 1
ATOM 739 C CA . ALA A 1 94 ? -11.059 -6.058 15.201 1.00 94.75 94 ALA A CA 1
ATOM 740 C C . ALA A 1 94 ? -11.137 -4.541 14.959 1.00 94.75 94 ALA A C 1
ATOM 742 O O . ALA A 1 94 ? -11.888 -3.857 15.646 1.00 94.75 94 ALA A O 1
ATOM 743 N N . VAL A 1 95 ? -10.448 -4.031 13.931 1.00 94.94 95 VAL A N 1
ATOM 744 C CA . VAL A 1 95 ? -10.449 -2.611 13.534 1.00 94.94 95 VAL A CA 1
ATOM 745 C C . VAL A 1 95 ? -11.862 -2.123 13.212 1.00 94.94 95 VAL A C 1
ATOM 747 O O . VAL A 1 95 ? -12.256 -1.052 13.669 1.00 94.94 95 VAL A O 1
ATOM 750 N N . ARG A 1 96 ? -12.647 -2.909 12.464 1.00 94.19 96 ARG A N 1
ATOM 751 C CA . ARG A 1 96 ? -14.036 -2.568 12.121 1.00 94.19 96 ARG A CA 1
ATOM 752 C C . ARG A 1 96 ? -14.942 -2.477 13.351 1.00 94.19 96 ARG A C 1
ATOM 754 O O . ARG A 1 96 ? -15.889 -1.698 13.335 1.00 94.19 96 ARG A O 1
ATOM 761 N N . MET A 1 97 ? -14.671 -3.271 14.385 1.00 94.81 97 MET A N 1
ATOM 762 C CA . MET A 1 97 ? -15.474 -3.315 15.611 1.00 94.81 97 MET A CA 1
ATOM 763 C C . MET A 1 97 ? -15.096 -2.225 16.624 1.00 94.81 97 MET A C 1
ATOM 765 O O . MET A 1 97 ? -15.799 -2.068 17.618 1.00 94.81 97 MET A O 1
ATOM 769 N N . VAL A 1 98 ? -14.019 -1.464 16.396 1.00 95.00 98 VAL A N 1
ATOM 770 C CA . VAL A 1 98 ? -13.648 -0.346 17.275 1.00 95.00 98 VAL A CA 1
ATOM 771 C C . VAL A 1 98 ? -14.672 0.782 17.152 1.00 95.00 98 VAL A C 1
ATOM 773 O O . VAL A 1 98 ? -14.837 1.376 16.083 1.00 95.00 98 VAL A O 1
ATOM 776 N N . THR A 1 99 ? -15.307 1.120 18.273 1.00 93.19 99 THR A N 1
ATOM 777 C CA . THR A 1 99 ? -16.236 2.247 18.406 1.00 93.19 99 THR A CA 1
ATOM 778 C C . THR A 1 99 ? -15.691 3.315 19.355 1.00 93.19 99 THR A C 1
ATOM 780 O O . THR A 1 99 ? -14.693 3.120 20.054 1.00 93.19 99 THR A O 1
ATOM 783 N N . GLY A 1 100 ? -16.303 4.500 19.331 1.00 91.06 100 GLY A N 1
ATOM 784 C CA . GLY A 1 100 ? -15.925 5.588 20.231 1.00 91.06 100 GLY A CA 1
ATOM 785 C C . GLY A 1 100 ? -16.313 5.288 21.679 1.00 91.06 100 GLY A C 1
ATOM 786 O O . GLY A 1 100 ? -17.225 4.526 21.953 1.00 91.06 100 GLY A O 1
ATOM 787 N N . THR A 1 101 ? -15.664 5.933 22.641 1.00 86.38 101 THR A N 1
ATOM 788 C CA . THR A 1 101 ? -15.985 5.761 24.073 1.00 86.38 101 THR A CA 1
ATOM 789 C C . THR A 1 101 ? -16.916 6.850 24.609 1.00 86.38 101 THR A C 1
ATOM 791 O O . THR A 1 101 ? -17.507 6.712 25.679 1.00 86.38 101 THR A O 1
ATOM 794 N N . SER A 1 102 ? -17.070 7.952 23.870 1.00 90.56 102 SER A N 1
ATOM 795 C CA . SER A 1 102 ? -17.791 9.146 24.306 1.00 90.56 102 SER A CA 1
ATOM 796 C C . SER A 1 102 ? -19.074 9.364 23.515 1.00 90.56 102 SER A C 1
ATOM 798 O O . SER A 1 102 ? -19.076 9.335 22.287 1.00 90.56 102 SER A O 1
ATOM 800 N N . ARG A 1 103 ? -20.161 9.742 24.205 1.00 88.75 103 ARG A N 1
ATOM 801 C CA . ARG A 1 103 ? -21.407 10.191 23.549 1.00 88.75 103 ARG A CA 1
ATOM 802 C C . ARG A 1 103 ? -21.213 11.428 22.666 1.00 88.75 103 ARG A C 1
ATOM 804 O O . ARG A 1 103 ? -21.984 11.628 21.732 1.00 88.75 103 ARG A O 1
ATOM 811 N N . ARG A 1 104 ? -20.201 12.257 22.955 1.00 90.50 104 ARG A N 1
ATOM 812 C CA . ARG A 1 104 ? -19.836 13.417 22.120 1.00 90.50 104 ARG A CA 1
ATOM 813 C C . ARG A 1 104 ? -19.086 13.015 20.845 1.00 90.50 104 ARG A C 1
ATOM 815 O O . ARG A 1 104 ? -18.888 13.861 19.984 1.00 90.50 104 ARG A O 1
ATOM 822 N N . GLY A 1 105 ? -18.726 11.740 20.718 1.00 92.50 105 GLY A N 1
ATOM 823 C CA . GLY A 1 105 ? -17.858 11.228 19.674 1.00 92.50 105 GLY A CA 1
ATOM 824 C C . GLY A 1 105 ? -16.384 11.307 20.066 1.00 92.50 105 GLY A C 1
ATOM 825 O O . GLY A 1 105 ? -15.976 12.134 20.884 1.00 92.50 105 GLY A O 1
ATOM 826 N N . THR A 1 106 ? -15.603 10.414 19.479 1.00 95.12 106 THR A N 1
ATOM 827 C CA . THR A 1 106 ? -14.153 10.306 19.625 1.00 95.12 106 THR A CA 1
ATOM 828 C C . THR A 1 106 ? -13.563 10.233 18.219 1.00 95.12 106 THR A C 1
ATOM 830 O O . THR A 1 106 ? -14.155 9.597 17.352 1.00 95.12 106 THR A O 1
ATOM 833 N N . LEU A 1 107 ? -12.417 10.867 17.957 1.00 95.88 107 LEU A N 1
ATOM 834 C CA . LEU A 1 107 ? -11.733 10.680 16.670 1.00 95.88 107 LEU A CA 1
ATOM 835 C C . LEU A 1 107 ? -11.352 9.206 16.507 1.00 95.88 107 LEU A C 1
ATOM 837 O O . LEU A 1 107 ? -10.876 8.588 17.465 1.00 95.88 107 LEU A O 1
ATOM 841 N N . ARG A 1 108 ? -11.542 8.633 15.317 1.00 95.94 108 ARG A N 1
ATOM 842 C CA . ARG A 1 108 ? -11.310 7.202 15.091 1.00 95.94 108 ARG A CA 1
ATOM 843 C C . ARG A 1 108 ? -9.895 6.794 15.464 1.00 95.94 108 ARG A C 1
ATOM 845 O O . ARG A 1 108 ? -9.726 5.770 16.122 1.00 95.94 108 ARG A O 1
ATOM 852 N N . TRP A 1 109 ? -8.887 7.596 15.118 1.00 96.69 109 TRP A N 1
ATOM 853 C CA . TRP A 1 109 ? -7.507 7.286 15.490 1.00 96.69 109 TRP A CA 1
ATOM 854 C C . TRP A 1 109 ? -7.313 7.220 17.013 1.00 96.69 109 TRP A C 1
ATOM 856 O O . TRP A 1 109 ? -6.529 6.401 17.484 1.00 96.69 109 TRP A O 1
ATOM 866 N N . VAL A 1 110 ? -8.042 8.024 17.798 1.00 96.31 110 VAL A N 1
ATOM 867 C CA . VAL A 1 110 ? -7.987 7.981 19.270 1.00 96.31 110 VAL A CA 1
ATOM 868 C C . VAL A 1 110 ? -8.632 6.697 19.783 1.00 96.31 110 VAL A C 1
ATOM 870 O O . VAL A 1 110 ? -8.025 6.009 20.597 1.00 96.31 110 VAL A O 1
ATOM 873 N N . ALA A 1 111 ? -9.807 6.331 19.259 1.00 96.06 111 ALA A N 1
ATOM 874 C CA . ALA A 1 111 ? -10.467 5.072 19.612 1.00 96.06 111 ALA A CA 1
ATOM 875 C C . ALA A 1 111 ? -9.590 3.853 19.262 1.00 96.06 111 ALA A C 1
ATOM 877 O O . ALA A 1 111 ? -9.451 2.929 20.058 1.00 96.06 111 ALA A O 1
ATOM 878 N N . MET A 1 112 ? -8.928 3.886 18.102 1.00 96.69 112 MET A N 1
ATOM 879 C CA . MET A 1 112 ? -7.995 2.850 17.654 1.00 96.69 112 MET A CA 1
ATOM 880 C C . MET A 1 112 ? -6.774 2.740 18.572 1.00 96.69 112 MET A C 1
ATOM 882 O O . MET A 1 112 ? -6.389 1.645 18.976 1.00 96.69 112 MET A O 1
ATOM 886 N N . LYS A 1 113 ? -6.183 3.887 18.923 1.00 96.56 113 LYS A N 1
ATOM 887 C CA . LYS A 1 113 ? -5.037 3.993 19.831 1.00 96.56 113 LYS A CA 1
ATOM 888 C C . LYS A 1 113 ? -5.348 3.365 21.192 1.00 96.56 113 LYS A C 1
ATOM 890 O O . LYS A 1 113 ? -4.515 2.629 21.714 1.00 96.56 113 LYS A O 1
ATOM 895 N N . ASP A 1 114 ? -6.537 3.630 21.731 1.00 94.38 114 ASP A N 1
ATOM 896 C CA . ASP A 1 114 ? -6.971 3.095 23.023 1.00 94.38 114 ASP A CA 1
ATOM 897 C C . ASP A 1 114 ? -7.307 1.591 22.940 1.00 94.38 114 ASP A C 1
ATOM 899 O O . ASP A 1 114 ? -6.938 0.839 23.836 1.00 94.38 114 ASP A O 1
ATOM 903 N N . ALA A 1 115 ? -7.938 1.125 21.855 1.00 95.12 115 ALA A N 1
ATOM 904 C CA . ALA A 1 115 ? -8.304 -0.285 21.675 1.00 95.12 115 ALA A CA 1
ATOM 905 C C . ALA A 1 115 ? -7.095 -1.215 21.459 1.00 95.12 115 ALA A C 1
ATOM 907 O O . ALA A 1 115 ? -7.079 -2.337 21.961 1.00 95.12 115 ALA A O 1
ATOM 908 N N . PHE A 1 116 ? -6.084 -0.757 20.715 1.00 95.50 116 PHE A N 1
ATOM 909 C CA . PHE A 1 116 ? -4.885 -1.541 20.386 1.00 95.50 116 PHE A CA 1
ATOM 910 C C . PHE A 1 116 ? -3.673 -1.206 21.263 1.00 95.50 116 PHE A C 1
ATOM 912 O O . PHE A 1 116 ? -2.603 -1.784 21.066 1.00 95.50 116 PHE A O 1
ATOM 919 N N . CYS A 1 117 ? -3.814 -0.274 22.211 1.00 96.12 117 CYS A N 1
ATOM 920 C CA . CYS A 1 117 ? -2.734 0.193 23.084 1.00 96.12 117 CYS A CA 1
ATOM 921 C C . CYS A 1 117 ? -1.466 0.603 22.306 1.00 96.12 117 CYS A C 1
ATOM 923 O O . CYS A 1 117 ? -0.350 0.220 22.663 1.00 96.12 117 CYS A O 1
ATOM 925 N N . CYS A 1 118 ? -1.624 1.364 21.219 1.00 95.94 118 CYS A N 1
ATOM 926 C CA . CYS A 1 118 ? -0.528 1.721 20.311 1.00 95.94 118 CYS A CA 1
ATOM 927 C C . CYS A 1 118 ? -0.263 3.236 20.250 1.00 95.94 118 CYS A C 1
ATOM 929 O O . CYS A 1 118 ? -1.009 4.041 20.795 1.00 95.94 118 CYS A O 1
ATOM 931 N N . GLY A 1 119 ? 0.810 3.654 19.568 1.00 97.12 119 GLY A N 1
ATOM 932 C CA . GLY A 1 119 ? 1.074 5.074 19.293 1.00 97.12 119 GLY A CA 1
ATOM 933 C C . GLY A 1 119 ? 0.152 5.661 18.212 1.00 97.12 119 GLY A C 1
ATOM 934 O O . GLY A 1 119 ? -0.451 4.922 17.431 1.00 97.12 119 GLY A O 1
ATOM 935 N N . SER A 1 120 ? 0.086 6.995 18.114 1.00 96.62 120 SER A N 1
ATOM 936 C CA . SER A 1 120 ? -0.756 7.704 17.129 1.00 96.62 120 SER A CA 1
ATOM 937 C C . SER A 1 120 ? -0.415 7.336 15.681 1.00 96.62 120 SER A C 1
ATOM 939 O O . SER A 1 120 ? -1.313 7.055 14.893 1.00 96.62 120 SER A O 1
ATOM 941 N N . GLY A 1 121 ? 0.873 7.252 15.333 1.00 97.56 121 GLY A N 1
ATOM 942 C CA . GLY A 1 121 ? 1.301 6.860 13.986 1.00 97.56 121 GLY A CA 1
ATOM 943 C C . GLY A 1 121 ? 0.779 5.479 13.573 1.00 97.56 121 GLY A C 1
ATOM 944 O O . GLY A 1 121 ? 0.281 5.313 12.460 1.00 97.56 121 GLY A O 1
ATOM 945 N N . VAL A 1 122 ? 0.811 4.511 14.496 1.00 97.31 122 VAL A N 1
ATOM 946 C CA . VAL A 1 122 ? 0.281 3.156 14.267 1.00 97.31 122 VAL A CA 1
ATOM 947 C C . VAL A 1 122 ? -1.242 3.184 14.137 1.00 97.31 122 VAL A C 1
ATOM 949 O O . VAL A 1 122 ? -1.783 2.552 13.235 1.00 97.31 122 VAL A O 1
ATOM 952 N N . ALA A 1 123 ? -1.935 3.968 14.965 1.00 97.38 123 ALA A N 1
ATOM 953 C CA . ALA A 1 123 ? -3.387 4.114 14.891 1.00 97.38 123 ALA A CA 1
ATOM 954 C C . ALA A 1 123 ? -3.857 4.687 13.539 1.00 97.38 123 ALA A C 1
ATOM 956 O O . ALA A 1 123 ? -4.785 4.149 12.931 1.00 97.38 123 ALA A O 1
ATOM 957 N N . HIS A 1 124 ? -3.187 5.724 13.020 1.00 98.06 124 HIS A N 1
ATOM 958 C CA . HIS A 1 124 ? -3.468 6.254 11.680 1.00 98.06 124 HIS A CA 1
ATOM 959 C C . HIS A 1 124 ? -3.193 5.213 10.587 1.00 98.06 124 HIS A C 1
ATOM 961 O O . HIS A 1 124 ? -3.990 5.070 9.658 1.00 98.06 124 HIS A O 1
ATOM 967 N N . ALA A 1 125 ? -2.078 4.484 10.690 1.00 97.19 125 ALA A N 1
ATOM 968 C CA . ALA A 1 125 ? -1.729 3.444 9.728 1.00 97.19 125 ALA A CA 1
ATOM 969 C C . ALA A 1 125 ? -2.761 2.304 9.715 1.00 97.19 125 ALA A C 1
ATOM 971 O O . ALA A 1 125 ? -3.148 1.863 8.636 1.00 97.19 125 ALA A O 1
ATOM 972 N N . LEU A 1 126 ? -3.261 1.877 10.881 1.00 95.94 126 LEU A N 1
ATOM 973 C CA . LEU A 1 126 ? -4.329 0.879 10.997 1.00 95.94 126 LEU A CA 1
ATOM 974 C C . LEU A 1 126 ? -5.620 1.342 10.319 1.00 95.94 126 LEU A C 1
ATOM 976 O O . LEU A 1 126 ? -6.198 0.579 9.549 1.00 95.94 126 LEU A O 1
ATOM 980 N N . CYS A 1 127 ? -6.039 2.592 10.547 1.00 96.12 127 CYS A N 1
ATOM 981 C CA . CYS A 1 127 ? -7.229 3.144 9.893 1.00 96.12 127 CYS A CA 1
ATOM 982 C C . CYS A 1 127 ? -7.078 3.094 8.366 1.00 96.12 127 CYS A C 1
ATOM 984 O O . CYS A 1 127 ? -7.888 2.469 7.683 1.00 96.12 127 CYS A O 1
ATOM 986 N N . ARG A 1 128 ? -5.981 3.654 7.835 1.00 96.69 128 ARG A N 1
ATOM 987 C CA . ARG A 1 128 ? -5.736 3.714 6.385 1.00 96.69 128 ARG A CA 1
ATOM 988 C C . ARG A 1 128 ? -5.585 2.335 5.750 1.00 96.69 128 ARG A C 1
ATOM 990 O O . ARG A 1 128 ? -6.119 2.115 4.669 1.00 96.69 128 ARG A O 1
ATOM 997 N N . ARG A 1 129 ? -4.902 1.398 6.423 1.00 94.44 129 ARG A N 1
ATOM 998 C CA . ARG A 1 129 ? -4.697 0.025 5.929 1.00 94.44 129 ARG A CA 1
ATOM 999 C C . ARG A 1 129 ? -6.018 -0.683 5.628 1.00 94.44 129 ARG A C 1
ATOM 1001 O O . ARG A 1 129 ? -6.064 -1.494 4.711 1.00 94.44 129 ARG A O 1
ATOM 1008 N N . PHE A 1 130 ? -7.071 -0.379 6.385 1.00 94.50 130 PHE A N 1
ATOM 1009 C CA . PHE A 1 130 ? -8.391 -0.988 6.227 1.00 94.50 130 PHE A CA 1
ATOM 1010 C C . PHE A 1 130 ? -9.448 -0.025 5.661 1.00 94.50 130 PHE A C 1
ATOM 1012 O O . PHE A 1 130 ? -10.637 -0.314 5.748 1.00 94.50 130 PHE A O 1
ATOM 1019 N N . GLY A 1 131 ? -9.025 1.092 5.058 1.00 94.81 131 GLY A N 1
ATOM 1020 C CA . GLY A 1 131 ? -9.913 2.006 4.332 1.00 94.81 131 GLY A CA 1
ATOM 1021 C C . GLY A 1 131 ? -10.755 2.942 5.204 1.00 94.81 131 GLY A C 1
ATOM 1022 O O . GLY A 1 131 ? -11.754 3.467 4.724 1.00 94.81 131 GLY A O 1
ATOM 1023 N N . PHE A 1 132 ? -10.374 3.162 6.463 1.00 95.25 132 PHE A N 1
ATOM 1024 C CA . PHE A 1 132 ? -11.043 4.108 7.356 1.00 95.25 132 PHE A CA 1
ATOM 1025 C C . PHE A 1 132 ? -10.339 5.465 7.385 1.00 95.25 132 PHE A C 1
ATOM 1027 O O . PHE A 1 132 ? -9.105 5.537 7.382 1.00 95.25 132 PHE A O 1
ATOM 1034 N N . ASP A 1 133 ? -11.128 6.534 7.496 1.00 96.38 133 ASP A N 1
ATOM 1035 C CA . ASP A 1 133 ? -10.611 7.876 7.747 1.00 96.38 133 ASP A CA 1
ATOM 1036 C C . ASP A 1 133 ? -10.212 7.999 9.232 1.00 96.38 133 ASP A C 1
ATOM 1038 O O . ASP A 1 133 ? -11.057 7.829 10.112 1.00 96.38 133 ASP A O 1
ATOM 1042 N N . PRO A 1 134 ? -8.932 8.242 9.564 1.00 96.69 134 PRO A N 1
ATOM 1043 C CA . PRO A 1 134 ? -8.510 8.376 10.955 1.00 96.69 134 PRO A CA 1
ATOM 1044 C C . PRO A 1 134 ? -9.107 9.596 11.671 1.00 96.69 134 PRO A C 1
ATOM 1046 O O . PRO A 1 134 ? -9.248 9.555 12.897 1.00 96.69 134 PRO A O 1
ATOM 1049 N N . ASP A 1 135 ? -9.437 10.657 10.936 1.00 96.88 135 ASP A N 1
ATOM 1050 C CA . ASP A 1 135 ? -9.896 11.933 11.491 1.00 96.88 135 ASP A CA 1
ATOM 1051 C C . ASP A 1 135 ? -11.429 12.013 11.588 1.00 96.88 135 ASP A C 1
ATOM 1053 O O . ASP A 1 135 ? -11.983 12.991 12.100 1.00 96.88 135 ASP A O 1
ATOM 1057 N N . GLU A 1 136 ? -12.140 10.959 11.174 1.00 95.69 136 GLU A N 1
ATOM 1058 C CA . GLU A 1 136 ? -13.584 10.888 11.355 1.00 95.69 136 GLU A CA 1
ATOM 1059 C C . GLU A 1 136 ? -13.964 10.697 12.828 1.00 95.69 136 GLU A C 1
ATOM 1061 O O . GLU A 1 136 ? -13.243 10.096 13.630 1.00 95.69 136 GLU A O 1
ATOM 1066 N N . THR A 1 137 ? -15.139 11.197 13.204 1.00 96.44 137 THR A N 1
ATOM 1067 C CA . THR A 1 137 ? -15.652 11.063 14.570 1.00 96.44 137 THR A CA 1
ATOM 1068 C C . THR A 1 137 ? -16.534 9.823 14.690 1.00 96.44 137 THR A C 1
ATOM 1070 O O . THR A 1 137 ? -17.621 9.768 14.116 1.00 96.44 137 THR A O 1
ATOM 1073 N N . VAL A 1 138 ? -16.102 8.856 15.499 1.00 94.56 138 VAL A N 1
ATOM 1074 C CA . VAL A 1 138 ? -16.850 7.638 15.835 1.00 94.56 138 VAL A CA 1
ATOM 1075 C C . VAL A 1 138 ? -17.576 7.788 17.168 1.00 94.56 138 VAL A C 1
ATOM 1077 O O . VAL A 1 138 ? -17.070 8.390 18.118 1.00 94.56 138 VAL A O 1
ATOM 1080 N N . LYS A 1 139 ? -18.786 7.242 17.245 1.00 92.69 139 LYS A N 1
ATOM 1081 C CA . LYS A 1 139 ? -19.605 7.186 18.464 1.00 92.69 139 LYS A CA 1
ATOM 1082 C C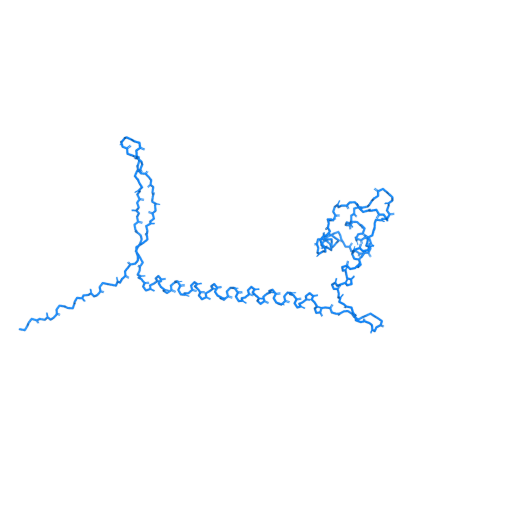 . LYS A 1 139 ? -19.578 5.763 19.045 1.00 92.69 139 LYS A C 1
ATOM 1084 O O . LYS A 1 139 ? -19.157 4.860 18.319 1.00 92.69 139 LYS A O 1
ATOM 1089 N N . PRO A 1 140 ? -19.931 5.586 20.331 1.00 89.56 140 PRO A N 1
ATOM 1090 C CA . PRO A 1 140 ? -20.091 4.269 20.946 1.00 89.56 140 PRO A CA 1
ATOM 1091 C C . PRO A 1 140 ? -21.122 3.403 20.236 1.00 89.56 140 PRO A C 1
ATOM 1093 O O . PRO A 1 140 ? -22.128 3.973 19.749 1.00 89.56 140 PRO A O 1
#

Organism: Pseudomonas brassicacearum (strain NFM421) (NCBI:txid994484)

Foldseek 3Di:
DDDDDPPPPDQDKDWDWDFPDWDQDDPRDTDTDIDIDIDGPVVVVVVVVVVVVVVVVVVVVVVVVVVVVVCVQQVDWDADPNDTDRPNVVLLVQLVPQFAPDQVFDQSLVSQCVSVVHDSVVSCVSQVVNVHDRRDTGHD

Radius of gyration: 32.69 Å; chains: 1; bounding box: 64×63×90 Å

Sequence (140 aa):
MPTENKVAMSQPAVKRWQLKGLIPGVEGESKAVFRPFVVLADDFDRITAERDALHERLNAADQRIDELTAQQVESRVITLSGCEFSEHELLRTAVRMVTGTSRRGTLRWVAMKDAFCCGSGVAHALCRRFGFDPDETVKP

Secondary structure (DSSP, 8-state):
-PPP--------EEEEEEEEEEEEPTTSPEEEEEEEEEEEHHHHHHHHHHHHHHHHHHHHHHHHHHHHHHHHHH--EEEETTEEEEHHHHHHHHHHH---SSTT-EEHHHHHHHHHT--HHHHHHHHHHTT--TTSEE--